Protein AF-A0AAF0IS71-F1 (afdb_monomer)

Secondary structure (DSSP, 8-state):
----------------TTTT-TTS-HHHHHHHHHHHHHHHHHHHHHHHHHHHHHHHHHHHSHHHHHHHHHHHHHHHHHHHHHHHHHHHHHHHHHHHHHHHHHHHHHHHHHHHHHH-PPP-------

Structure (mmCIF, N/CA/C/O backbone):
data_AF-A0AAF0IS71-F1
#
_entry.id   AF-A0AAF0IS71-F1
#
loop_
_atom_site.group_PDB
_atom_site.id
_atom_site.type_symbol
_atom_site.label_atom_id
_atom_site.label_alt_id
_ato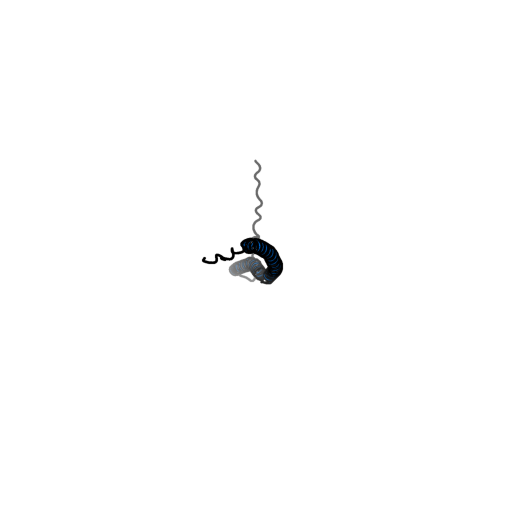m_site.label_comp_id
_atom_site.label_asym_id
_atom_site.label_entity_id
_atom_site.label_seq_id
_atom_site.pdbx_PDB_ins_code
_atom_site.Cartn_x
_atom_site.Cartn_y
_atom_site.Cartn_z
_atom_site.occupancy
_atom_site.B_iso_or_equiv
_atom_site.auth_seq_id
_atom_site.auth_comp_id
_atom_site.auth_asym_id
_atom_site.auth_atom_id
_atom_site.pdbx_PDB_model_num
ATOM 1 N N . MET A 1 1 ? -34.472 46.519 16.053 1.00 39.09 1 MET A N 1
ATOM 2 C CA . MET A 1 1 ? -33.308 45.761 16.560 1.00 39.09 1 MET A CA 1
ATOM 3 C C . MET A 1 1 ? -33.817 44.379 16.942 1.00 39.09 1 MET A C 1
ATOM 5 O O . MET A 1 1 ? -34.441 44.245 17.982 1.00 39.09 1 MET A O 1
ATOM 9 N N . SER A 1 2 ? -33.697 43.407 16.034 1.00 38.09 2 SER A N 1
ATOM 10 C CA . SER A 1 2 ? -34.212 42.043 16.216 1.00 38.09 2 SER A CA 1
ATOM 11 C C . SER A 1 2 ? 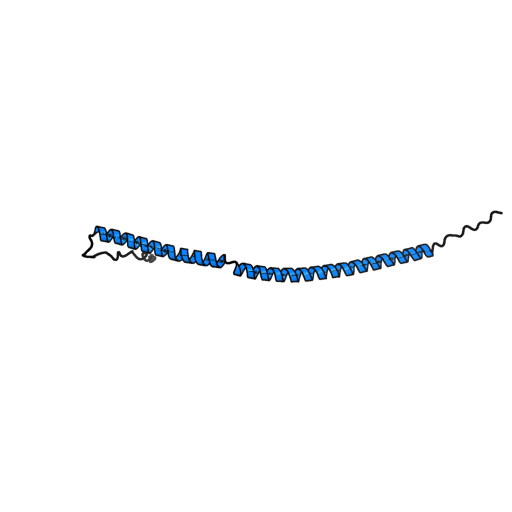-33.057 41.152 16.657 1.00 38.09 2 SER A C 1
ATOM 13 O O . SER A 1 2 ? -32.121 40.951 15.887 1.00 38.09 2 SER A O 1
ATOM 15 N N . ALA A 1 3 ? -33.087 40.686 17.904 1.00 40.62 3 ALA A N 1
ATOM 16 C CA . ALA A 1 3 ? -32.090 39.766 18.432 1.00 40.62 3 ALA A CA 1
ATOM 17 C C . ALA A 1 3 ? -32.391 38.350 17.927 1.00 40.62 3 ALA A C 1
ATOM 19 O O . ALA A 1 3 ? -33.432 37.772 18.232 1.00 40.62 3 ALA A O 1
ATOM 20 N N . THR A 1 4 ? -31.477 37.803 17.132 1.00 49.12 4 THR A N 1
ATOM 21 C CA . THR A 1 4 ? -31.442 36.395 16.743 1.00 49.12 4 THR A CA 1
ATOM 22 C C . THR A 1 4 ? -31.003 35.571 17.951 1.00 49.12 4 THR A C 1
ATOM 24 O O . THR A 1 4 ? -29.811 35.485 18.249 1.00 49.12 4 THR A O 1
ATOM 27 N N . ALA A 1 5 ? -31.960 34.991 18.674 1.00 41.47 5 ALA A N 1
ATOM 28 C CA . ALA A 1 5 ? -31.671 33.949 19.648 1.00 41.47 5 ALA A CA 1
ATOM 29 C C . ALA A 1 5 ? -31.278 32.686 18.872 1.00 41.47 5 ALA A C 1
ATOM 31 O O . ALA A 1 5 ? -32.126 32.006 18.297 1.00 41.47 5 ALA A O 1
ATOM 32 N N . GLY A 1 6 ? -29.970 32.440 18.787 1.00 41.12 6 GLY A N 1
ATOM 33 C CA . GLY A 1 6 ? -29.426 31.175 18.319 1.00 41.12 6 GLY A CA 1
ATOM 34 C C . GLY A 1 6 ? -29.900 30.063 19.245 1.00 41.12 6 GLY A C 1
ATOM 35 O O . GLY A 1 6 ? -29.514 30.015 20.412 1.00 41.12 6 GLY A O 1
ATOM 36 N N . ASP A 1 7 ? -30.762 29.210 18.706 1.00 41.38 7 ASP A N 1
ATOM 37 C CA . ASP A 1 7 ? -31.251 27.976 19.306 1.00 41.38 7 ASP A CA 1
ATOM 38 C C . ASP A 1 7 ? -30.086 26.983 19.443 1.00 41.38 7 ASP A C 1
ATOM 40 O O . ASP A 1 7 ? -29.783 26.185 18.558 1.00 41.38 7 ASP A O 1
ATOM 44 N N . GLY A 1 8 ? -29.349 27.110 20.546 1.00 42.12 8 GLY A N 1
ATOM 45 C CA . GLY A 1 8 ? -28.422 26.097 21.025 1.00 42.12 8 GLY A CA 1
ATOM 46 C C . GLY A 1 8 ? -29.214 25.045 21.785 1.00 42.12 8 GLY A C 1
ATOM 47 O O . GLY A 1 8 ? -29.386 25.168 22.997 1.00 42.12 8 GLY A O 1
ATOM 48 N N . ALA A 1 9 ? -29.715 24.036 21.071 1.00 42.31 9 ALA A N 1
ATOM 49 C CA . ALA A 1 9 ? -30.402 22.903 21.675 1.00 42.31 9 ALA A CA 1
ATOM 50 C C . ALA A 1 9 ? -29.542 22.304 22.810 1.00 42.31 9 ALA A C 1
ATOM 52 O O . ALA A 1 9 ? -28.361 22.005 22.591 1.00 42.31 9 ALA A O 1
ATOM 53 N N . PRO A 1 10 ? -30.089 22.130 24.026 1.00 48.47 10 PRO A N 1
ATOM 54 C CA . PRO A 1 10 ? -29.355 21.515 25.118 1.00 48.47 10 PRO A CA 1
ATOM 55 C C . PRO A 1 10 ? -29.001 20.083 24.716 1.00 48.47 10 PRO A C 1
ATOM 57 O O . PRO A 1 10 ? -29.877 19.297 24.360 1.00 48.47 10 PRO A O 1
ATOM 60 N N . HIS A 1 11 ? -27.709 19.748 24.758 1.00 54.47 11 HIS A N 1
ATOM 61 C CA . HIS A 1 11 ? -27.235 18.369 24.674 1.00 54.47 11 HIS A CA 1
ATOM 62 C C . HIS A 1 11 ? -28.113 17.488 25.564 1.00 54.47 11 HIS A C 1
ATOM 64 O O . HIS A 1 11 ? -28.157 17.770 26.760 1.00 54.47 11 HIS A O 1
ATOM 70 N N . ASP A 1 12 ? -28.785 16.482 24.978 1.00 61.25 12 ASP A N 1
ATOM 71 C CA . ASP A 1 12 ? -29.678 15.517 25.642 1.00 61.25 12 ASP A CA 1
ATOM 72 C C . ASP A 1 12 ? -29.380 15.422 27.138 1.00 61.25 12 ASP A C 1
ATOM 74 O O . ASP A 1 12 ? -28.401 14.781 27.549 1.00 61.25 12 ASP A O 1
ATOM 78 N N . ALA A 1 13 ? -30.180 16.123 27.944 1.00 67.62 13 ALA A N 1
ATOM 79 C CA . ALA A 1 13 ? -30.038 16.079 29.385 1.00 67.62 13 ALA A CA 1
ATOM 80 C C . ALA A 1 13 ? -30.181 14.610 29.791 1.00 67.62 13 ALA A C 1
ATOM 82 O O . ALA A 1 13 ? -31.171 13.961 29.456 1.00 67.62 13 ALA A O 1
ATOM 83 N N . PHE A 1 14 ? -29.148 14.054 30.424 1.00 71.31 14 PHE A N 1
ATOM 84 C CA . PHE A 1 14 ? -29.162 12.663 30.853 1.00 71.31 14 PHE A CA 1
ATOM 85 C C . PHE A 1 14 ? -30.329 12.468 31.826 1.00 71.31 14 PHE A C 1
ATOM 87 O O . PHE A 1 14 ? -30.288 12.963 32.949 1.00 71.31 14 PHE A O 1
ATOM 94 N N . VAL A 1 15 ? -31.373 11.772 31.376 1.00 81.44 15 VAL A N 1
ATOM 95 C CA . VAL A 1 15 ? -32.515 11.407 32.213 1.00 81.44 15 VAL A CA 1
ATOM 96 C C . VAL A 1 15 ? -32.137 10.144 32.964 1.00 81.44 15 VAL A C 1
ATOM 98 O O . VAL A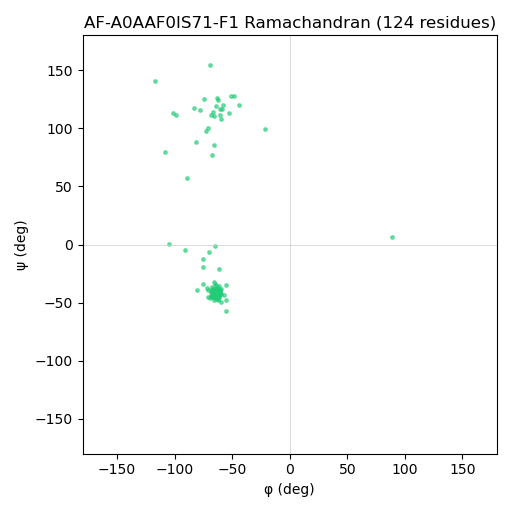 1 15 ? -31.864 9.115 32.341 1.00 81.44 15 VAL A O 1
ATOM 101 N N . ASN A 1 16 ? -32.093 10.222 34.292 1.00 79.94 16 ASN A N 1
ATOM 102 C CA . ASN A 1 16 ? -31.761 9.075 35.121 1.00 79.94 16 ASN A CA 1
ATOM 103 C C . ASN A 1 16 ? -32.879 8.017 35.011 1.00 79.94 16 ASN A C 1
ATOM 105 O O . ASN A 1 16 ? -33.991 8.255 35.479 1.00 79.94 16 ASN A O 1
ATOM 109 N N . PRO A 1 17 ? -32.609 6.827 34.444 1.00 82.94 17 PRO A N 1
ATOM 110 C CA . PRO A 1 17 ? -33.629 5.796 34.247 1.00 82.94 17 PRO A CA 1
ATOM 111 C C . PRO A 1 17 ? -34.104 5.145 35.557 1.00 82.94 17 PRO A C 1
ATOM 113 O O . PRO A 1 17 ? -35.028 4.334 35.531 1.00 82.94 17 PRO A O 1
ATOM 116 N N . TYR A 1 18 ? -33.471 5.464 36.689 1.00 80.69 18 TYR A N 1
ATOM 117 C CA . TYR A 1 18 ? -33.810 4.919 38.001 1.00 80.69 18 TYR A CA 1
ATOM 118 C C . TYR A 1 18 ? -34.565 5.903 38.905 1.00 80.69 18 TYR A C 1
ATOM 120 O O . TYR A 1 18 ? -34.909 5.524 40.026 1.00 80.69 18 TYR A O 1
ATOM 128 N N . GLU A 1 19 ? -34.846 7.127 38.442 1.00 78.38 19 GLU A N 1
ATOM 129 C CA . GLU A 1 19 ? -35.662 8.096 39.184 1.00 78.38 19 GLU A CA 1
ATOM 130 C C . GLU A 1 19 ? -37.095 7.581 39.381 1.00 78.38 19 GLU A C 1
ATOM 132 O O . GLU A 1 19 ? -37.779 7.200 38.433 1.00 78.38 19 GLU A O 1
ATOM 137 N N . GLY A 1 20 ? -37.559 7.560 40.633 1.00 77.06 20 GLY A N 1
ATOM 138 C CA . GLY A 1 20 ? -38.927 7.153 40.976 1.00 77.06 20 GLY A CA 1
ATOM 139 C C . GLY A 1 20 ? -39.112 5.653 41.227 1.00 77.06 20 GLY A C 1
ATOM 140 O O . GLY A 1 20 ? -40.236 5.202 41.460 1.00 77.06 20 GLY A O 1
ATOM 141 N N . ASN A 1 21 ? -38.032 4.867 41.247 1.00 78.69 21 ASN A N 1
ATOM 142 C CA . ASN A 1 21 ? -38.111 3.453 41.609 1.00 78.69 21 ASN A CA 1
ATOM 143 C C . ASN A 1 21 ? -38.449 3.267 43.096 1.00 78.69 21 ASN A C 1
ATOM 145 O O . ASN A 1 21 ? -37.628 3.501 43.978 1.00 78.69 21 ASN A O 1
ATOM 149 N N . ARG A 1 22 ? -39.657 2.765 43.378 1.00 76.81 22 ARG A N 1
ATOM 150 C CA . ARG A 1 22 ? -40.187 2.561 44.742 1.00 76.81 22 ARG A CA 1
ATOM 151 C C . ARG A 1 22 ? -39.372 1.575 45.596 1.00 76.81 22 ARG A C 1
ATOM 153 O O . ARG A 1 22 ? -39.482 1.598 46.816 1.00 76.81 22 ARG A O 1
ATOM 160 N N . SER A 1 23 ? -38.587 0.704 44.967 1.00 82.81 23 SER A N 1
ATOM 161 C CA . SER A 1 23 ? -37.749 -0.308 45.623 1.00 82.81 23 SER A CA 1
ATOM 162 C C . SER A 1 23 ? -36.328 0.162 45.945 1.00 82.81 23 SER A C 1
ATOM 164 O O . SER A 1 23 ? -35.573 -0.603 46.535 1.00 82.81 23 SER A O 1
ATOM 166 N N . LEU A 1 24 ? -35.947 1.375 45.535 1.00 80.94 24 LEU A N 1
ATOM 167 C CA . LEU A 1 24 ? -34.601 1.920 45.713 1.00 80.94 24 LEU A CA 1
ATOM 168 C C . LEU A 1 24 ? -34.657 3.157 46.600 1.00 80.94 24 LEU A C 1
ATOM 170 O O . LEU A 1 24 ? -35.553 3.992 46.462 1.00 80.94 24 LEU A O 1
ATOM 174 N N . THR A 1 25 ? -33.677 3.310 47.481 1.00 86.38 25 THR A N 1
ATOM 175 C CA . THR A 1 25 ? -33.531 4.545 48.254 1.00 86.38 25 THR A CA 1
ATOM 176 C C . THR A 1 25 ? -33.097 5.706 47.341 1.00 86.38 25 THR A C 1
ATOM 178 O O . THR A 1 25 ? -32.464 5.473 46.307 1.00 86.38 25 THR A O 1
ATOM 181 N N . PRO A 1 26 ? -33.388 6.973 47.695 1.00 83.06 26 PRO A N 1
ATOM 182 C CA . PRO A 1 26 ? -33.030 8.126 46.859 1.00 83.06 26 PRO A CA 1
ATOM 183 C C . PRO A 1 26 ? -31.532 8.203 46.519 1.00 83.06 26 PRO A C 1
ATOM 185 O O . PRO A 1 26 ? -31.158 8.571 45.407 1.00 83.06 26 PRO A O 1
ATOM 188 N N . ASN A 1 27 ? -30.671 7.791 47.453 1.00 85.00 27 ASN A N 1
ATOM 189 C CA . ASN A 1 27 ? -29.221 7.787 47.263 1.00 85.00 27 ASN A CA 1
ATOM 190 C C . ASN A 1 27 ? -28.773 6.707 46.266 1.00 85.00 27 ASN A C 1
ATOM 192 O O . ASN A 1 27 ? -27.902 6.958 45.437 1.00 85.00 27 ASN A O 1
ATOM 196 N N . GLU A 1 28 ? -29.382 5.520 46.310 1.00 88.38 28 GLU A N 1
ATOM 197 C CA . GLU A 1 28 ? -29.094 4.436 45.360 1.00 88.38 28 GLU A CA 1
ATOM 198 C C . GLU A 1 28 ? -29.543 4.799 43.942 1.00 88.38 28 GLU A C 1
ATOM 200 O O . GLU A 1 28 ? -28.828 4.516 42.981 1.00 88.38 28 GLU A O 1
ATOM 205 N N . GLN A 1 29 ? -30.687 5.477 43.801 1.00 88.06 29 GLN A N 1
ATOM 206 C CA . GLN A 1 29 ? -31.172 5.964 42.505 1.00 88.06 29 GLN A CA 1
ATOM 207 C C . GLN A 1 29 ? -30.200 6.976 41.886 1.00 88.06 29 GLN A C 1
ATOM 209 O O . GLN A 1 29 ? -29.894 6.882 40.695 1.00 88.06 29 GLN A O 1
ATOM 214 N N . ALA A 1 30 ? -29.681 7.913 42.685 1.00 85.69 30 ALA A N 1
ATOM 215 C CA . ALA A 1 30 ? -28.689 8.885 42.230 1.00 85.69 30 ALA A CA 1
ATOM 216 C C . ALA A 1 30 ? -27.375 8.202 41.813 1.00 85.69 30 ALA A C 1
ATOM 218 O O . ALA A 1 30 ? -26.851 8.463 40.730 1.00 85.69 30 ALA A O 1
ATOM 219 N N . LEU A 1 31 ? -26.883 7.266 42.630 1.00 89.75 31 LEU A N 1
ATOM 220 C CA . LEU A 1 31 ? -25.641 6.538 42.370 1.00 89.75 31 LEU A CA 1
ATOM 221 C C . LEU A 1 31 ? -25.726 5.706 41.077 1.00 89.75 31 LEU A C 1
ATOM 223 O O . LEU A 1 31 ? -24.843 5.781 40.224 1.00 89.75 31 LEU A O 1
ATOM 227 N N . LEU A 1 32 ? -26.809 4.943 40.895 1.00 87.56 32 LEU A N 1
ATOM 228 C CA . LEU A 1 32 ? -27.045 4.151 39.681 1.00 87.56 32 LEU A CA 1
ATOM 229 C C . LEU A 1 32 ? -27.253 5.029 38.440 1.00 87.56 32 LEU A C 1
ATOM 231 O O . LEU A 1 32 ? -26.832 4.645 37.344 1.00 87.56 32 LEU A O 1
ATOM 235 N N . GLY A 1 33 ? -27.845 6.213 38.610 1.00 88.38 33 GLY A N 1
ATOM 236 C CA . GLY A 1 33 ? -27.934 7.230 37.567 1.00 88.38 33 GLY A CA 1
ATOM 237 C C . GLY A 1 33 ? -26.559 7.672 37.076 1.00 88.38 33 GLY A C 1
ATOM 238 O O . GLY A 1 33 ? -26.290 7.627 35.875 1.00 88.38 33 GLY A O 1
ATOM 239 N N . GLU A 1 34 ? -25.649 8.004 37.991 1.00 88.88 34 GLU A N 1
ATOM 240 C CA . GLU A 1 34 ? -24.282 8.400 37.634 1.00 88.88 34 GLU A CA 1
ATOM 241 C C . GLU A 1 34 ? -23.497 7.265 36.958 1.00 88.88 34 GLU A C 1
ATOM 243 O O . GLU A 1 34 ? -22.803 7.490 35.962 1.00 88.88 34 GLU A O 1
ATOM 248 N N . TYR A 1 35 ? -23.663 6.013 37.400 1.00 92.19 35 TYR A N 1
ATOM 249 C CA . TYR A 1 35 ? -23.064 4.866 36.706 1.00 92.19 35 TYR A CA 1
ATOM 250 C C . TYR A 1 35 ? -23.620 4.673 35.293 1.00 92.19 35 TYR A C 1
ATOM 252 O O . TYR A 1 35 ? -22.859 4.389 34.362 1.00 92.19 35 TYR A O 1
ATOM 260 N N . ALA A 1 36 ? -24.928 4.844 35.099 1.00 89.31 36 ALA A N 1
ATOM 261 C CA . ALA A 1 36 ? -25.541 4.768 33.778 1.00 89.31 36 ALA A CA 1
ATOM 262 C C . ALA A 1 36 ? -25.040 5.893 32.857 1.00 89.31 36 ALA A C 1
ATOM 264 O O . ALA A 1 36 ? -24.730 5.639 31.687 1.00 89.31 36 ALA A O 1
ATOM 265 N N . ARG A 1 37 ? -24.853 7.103 33.395 1.00 89.12 37 ARG A N 1
ATOM 266 C CA . ARG A 1 37 ? -24.260 8.238 32.679 1.00 89.12 37 ARG A CA 1
ATOM 267 C C . ARG A 1 37 ? -22.812 7.969 32.279 1.00 89.12 37 ARG A C 1
ATOM 269 O O . ARG A 1 37 ? -22.433 8.192 31.123 1.00 89.12 37 ARG A O 1
ATOM 276 N N . LEU A 1 38 ? -22.004 7.440 33.198 1.00 91.38 38 LEU A N 1
ATOM 277 C CA . LEU A 1 38 ? -20.614 7.072 32.931 1.00 91.38 38 LEU A CA 1
ATOM 278 C C . LEU A 1 38 ? -20.529 5.976 31.865 1.00 91.38 38 LEU A C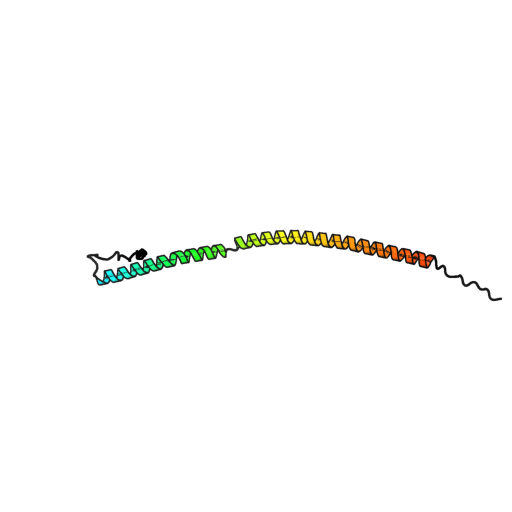 1
ATOM 280 O O . LEU A 1 38 ? -19.769 6.103 30.905 1.00 91.38 38 LEU A O 1
ATOM 284 N N . ALA A 1 39 ? -21.346 4.928 31.976 1.00 89.31 39 ALA A N 1
ATOM 285 C CA . ALA A 1 39 ? -21.387 3.840 31.004 1.00 89.31 39 ALA A CA 1
ATOM 286 C C . ALA A 1 39 ? -21.810 4.330 29.610 1.00 89.31 39 ALA A C 1
ATOM 288 O O . ALA A 1 39 ? -21.246 3.898 28.599 1.00 89.31 39 ALA A O 1
ATOM 289 N N . GLN A 1 40 ? -22.772 5.253 29.528 1.00 89.19 40 GLN A N 1
ATOM 290 C CA . GLN A 1 40 ? -23.174 5.862 28.262 1.00 89.19 40 GLN A CA 1
ATOM 291 C C . GLN A 1 40 ? -22.041 6.704 27.665 1.00 89.19 40 GLN A C 1
ATOM 293 O O . GLN A 1 40 ? -21.762 6.591 26.470 1.00 89.19 40 GLN A O 1
ATOM 298 N N . THR A 1 41 ? -21.344 7.485 28.490 1.00 89.62 41 THR A N 1
ATOM 299 C CA . THR A 1 41 ? -20.183 8.284 28.071 1.00 89.62 41 THR A CA 1
ATOM 300 C C . THR A 1 41 ? -19.054 7.387 27.562 1.00 89.62 41 THR A C 1
ATOM 302 O O . THR A 1 41 ? -18.530 7.603 26.470 1.00 89.62 41 THR A O 1
ATOM 305 N N . LEU A 1 42 ? -18.754 6.297 28.272 1.00 92.31 42 LEU A N 1
ATOM 306 C CA . LEU A 1 42 ? -17.753 5.316 27.857 1.00 92.31 42 LEU A CA 1
ATOM 307 C C . LEU A 1 42 ? -18.112 4.665 26.515 1.00 92.31 42 LEU A C 1
ATOM 309 O O . LEU A 1 42 ? -17.250 4.505 25.656 1.00 92.31 42 LEU A O 1
ATOM 313 N N . ARG A 1 43 ? -19.387 4.326 26.288 1.00 91.56 43 ARG A N 1
ATOM 314 C CA . ARG A 1 43 ? -19.854 3.792 24.994 1.00 91.56 43 ARG A CA 1
ATOM 315 C C . ARG A 1 43 ? -19.721 4.816 23.865 1.00 91.56 43 ARG A C 1
ATOM 317 O O . ARG A 1 43 ? -19.322 4.436 22.763 1.00 91.56 43 ARG A O 1
ATOM 324 N N . ARG A 1 44 ? -20.027 6.092 24.136 1.00 90.12 44 ARG A N 1
ATOM 325 C CA . ARG A 1 44 ? -19.880 7.200 23.175 1.00 90.12 44 ARG A CA 1
ATOM 326 C C . ARG A 1 44 ? -18.425 7.420 22.772 1.00 90.12 44 ARG A C 1
ATOM 328 O O . ARG A 1 44 ? -18.193 7.679 21.603 1.00 90.12 44 ARG A O 1
ATOM 335 N N . VAL A 1 45 ? -17.468 7.263 23.689 1.00 92.12 45 VAL A N 1
ATOM 336 C CA . VAL A 1 45 ? -16.026 7.390 23.393 1.00 92.12 45 VAL A CA 1
ATOM 337 C C . VAL A 1 45 ? -15.456 6.117 22.757 1.00 92.12 45 VAL A C 1
ATOM 339 O O . VAL A 1 45 ? -14.668 6.177 21.817 1.00 92.12 45 VAL A O 1
ATOM 342 N N . ARG A 1 46 ? -15.883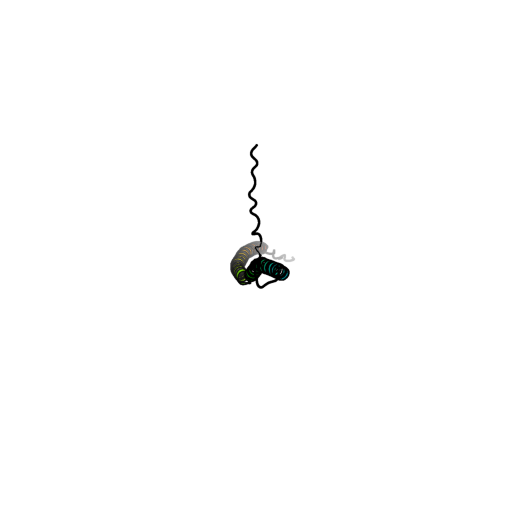 4.937 23.216 1.00 94.31 46 ARG A N 1
ATOM 343 C CA . ARG A 1 46 ? -15.389 3.648 22.711 1.00 94.31 46 ARG A CA 1
ATOM 344 C C . ARG A 1 46 ? -15.754 3.409 21.244 1.00 94.31 46 ARG A C 1
ATOM 346 O O . ARG A 1 46 ? -14.932 2.873 20.509 1.00 94.31 46 ARG A O 1
ATOM 353 N N . ARG A 1 47 ? -16.967 3.769 20.807 1.00 93.44 47 ARG A N 1
ATOM 354 C CA . ARG A 1 47 ? -17.399 3.588 19.405 1.00 93.44 47 ARG A CA 1
ATOM 355 C C . ARG A 1 47 ? -16.465 4.256 18.383 1.00 93.44 47 ARG A C 1
ATOM 357 O O . ARG A 1 47 ? -15.961 3.527 17.531 1.00 93.44 47 ARG A O 1
ATOM 364 N N . PRO A 1 48 ? -16.211 5.577 18.448 1.00 91.62 48 PRO A N 1
ATOM 365 C CA . PRO A 1 48 ? -15.326 6.237 17.498 1.00 91.62 48 PRO A CA 1
ATOM 366 C C . PRO A 1 48 ? -13.892 5.719 17.619 1.00 91.62 48 PRO A C 1
ATOM 368 O O . PRO A 1 48 ? -13.242 5.531 16.600 1.00 91.62 48 PRO A O 1
ATOM 371 N N . LEU A 1 49 ? -13.416 5.379 18.823 1.00 91.94 49 LEU A N 1
ATOM 372 C CA . LEU A 1 49 ? -12.081 4.795 18.992 1.00 91.94 49 LEU A CA 1
ATOM 373 C C . LEU A 1 49 ? -11.933 3.447 18.261 1.00 91.94 49 LEU A C 1
ATOM 375 O O . LEU A 1 49 ? -10.942 3.226 17.571 1.00 91.94 49 LEU A O 1
ATOM 379 N N . ILE A 1 50 ? -12.931 2.562 18.363 1.00 91.69 50 ILE A N 1
ATOM 380 C CA . ILE A 1 50 ? -12.937 1.283 17.632 1.00 91.69 50 ILE A CA 1
ATOM 381 C C . ILE A 1 50 ? -12.962 1.518 16.120 1.00 91.69 50 ILE A C 1
ATOM 383 O O . ILE A 1 50 ? -12.252 0.833 15.387 1.00 91.69 50 ILE A O 1
ATOM 387 N N . GLN A 1 51 ? -13.748 2.489 15.648 1.00 90.12 51 GLN A N 1
ATOM 388 C CA . GLN A 1 51 ? -13.788 2.840 14.228 1.00 90.12 51 GLN A CA 1
ATOM 389 C C . GLN A 1 51 ? -12.428 3.344 13.737 1.00 90.12 51 GLN A C 1
ATOM 391 O O . GLN A 1 51 ? -11.937 2.866 12.720 1.00 90.12 51 GLN A O 1
ATOM 396 N N . VAL A 1 52 ? -11.781 4.241 14.484 1.00 89.69 52 VAL A N 1
ATOM 397 C CA . VAL A 1 52 ? -10.447 4.758 14.145 1.00 89.69 52 VAL A CA 1
ATOM 398 C C . VAL A 1 52 ? -9.403 3.640 14.140 1.00 89.69 52 VAL A C 1
ATOM 400 O O . VAL A 1 52 ? -8.604 3.570 13.212 1.00 89.69 52 VAL A O 1
ATOM 403 N N . ALA A 1 53 ? -9.427 2.726 15.112 1.00 88.00 53 ALA A N 1
ATOM 404 C CA . ALA A 1 53 ? -8.510 1.586 15.147 1.00 88.00 53 ALA A CA 1
ATOM 405 C C . ALA A 1 53 ? -8.701 0.635 13.950 1.00 88.00 53 ALA A C 1
ATOM 407 O O . ALA A 1 53 ? -7.724 0.176 13.352 1.00 88.00 53 ALA A O 1
ATOM 408 N N . ALA A 1 54 ? -9.953 0.368 13.565 1.00 85.44 54 ALA A N 1
ATOM 409 C CA . ALA A 1 54 ? -10.269 -0.447 12.396 1.00 85.44 54 ALA A CA 1
ATOM 410 C C . ALA A 1 54 ? -9.793 0.219 11.096 1.00 85.44 54 ALA A C 1
ATOM 412 O O . ALA A 1 54 ? -9.134 -0.427 10.283 1.00 85.44 54 ALA A O 1
ATOM 413 N N . LEU A 1 55 ? -10.055 1.520 10.932 1.00 83.94 55 LEU A N 1
ATOM 414 C CA . LEU A 1 55 ? -9.588 2.297 9.783 1.00 83.94 55 LEU A CA 1
ATOM 415 C C . LEU A 1 55 ? -8.059 2.378 9.735 1.00 83.94 55 LEU A C 1
ATOM 417 O O . LEU A 1 55 ? -7.472 2.204 8.674 1.00 83.94 55 LEU A O 1
ATOM 421 N N . SER A 1 56 ? -7.400 2.574 10.879 1.00 81.69 56 SER A N 1
ATOM 422 C CA . SER A 1 56 ? -5.938 2.584 10.975 1.00 81.69 56 SER A CA 1
ATOM 423 C C . SER A 1 56 ? -5.339 1.241 10.565 1.00 81.69 56 SER A C 1
ATOM 425 O O . SER A 1 56 ? -4.354 1.216 9.834 1.00 81.69 56 SER A O 1
ATOM 427 N N . THR A 1 57 ? -5.962 0.127 10.958 1.00 80.88 57 THR A N 1
ATOM 428 C CA . THR A 1 57 ? -5.515 -1.217 10.565 1.00 80.88 57 THR A CA 1
ATOM 429 C C . THR A 1 57 ? -5.731 -1.463 9.073 1.00 80.88 57 THR A C 1
ATOM 431 O O . THR A 1 57 ? -4.858 -2.024 8.424 1.00 80.88 57 THR A O 1
ATOM 434 N N . GLN A 1 58 ? -6.852 -1.011 8.505 1.00 79.12 58 GLN A N 1
ATOM 435 C CA . GLN A 1 58 ? -7.109 -1.094 7.063 1.00 79.12 58 GLN A CA 1
ATOM 436 C C . GLN A 1 58 ? -6.135 -0.239 6.248 1.00 79.12 58 GLN A C 1
ATOM 438 O O . GLN A 1 58 ? -5.668 -0.679 5.204 1.00 79.12 58 GLN A O 1
ATOM 443 N N . LEU A 1 59 ? -5.803 0.960 6.726 1.00 69.75 59 LEU A N 1
ATOM 444 C CA . LEU A 1 59 ? -4.877 1.858 6.040 1.00 69.75 59 LEU A CA 1
ATOM 445 C C . LEU A 1 59 ? -3.420 1.402 6.189 1.00 69.75 59 LEU A C 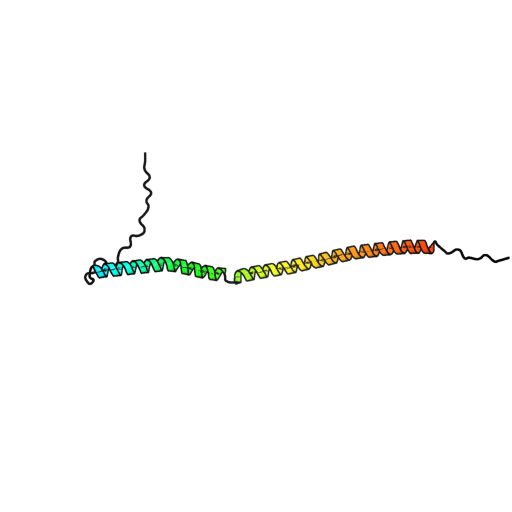1
ATOM 447 O O . LEU A 1 59 ? -2.638 1.527 5.255 1.00 69.75 59 LEU A O 1
ATOM 451 N N . SER A 1 60 ? -3.079 0.820 7.341 1.00 68.00 60 SER A N 1
ATOM 452 C CA . SER A 1 60 ? -1.782 0.173 7.577 1.00 68.00 60 SER A CA 1
ATOM 453 C C . SER A 1 60 ? -1.678 -1.191 6.893 1.00 68.00 60 SER A C 1
ATOM 455 O O . SER A 1 60 ? -0.586 -1.758 6.823 1.00 68.00 60 SER A O 1
ATOM 457 N N . ALA A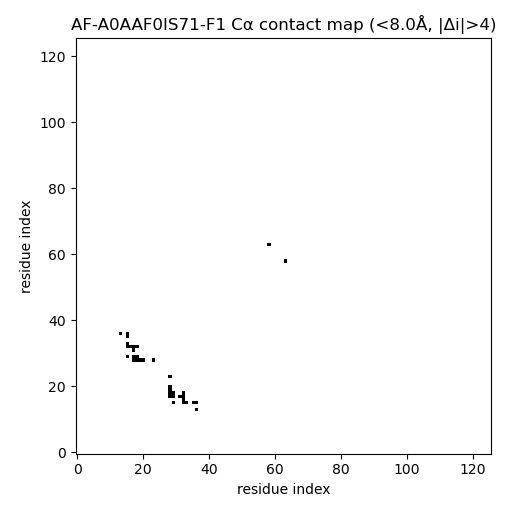 1 61 ? -2.791 -1.750 6.405 1.00 68.62 61 ALA A N 1
ATOM 458 C CA . ALA A 1 61 ? -2.767 -3.009 5.687 1.00 68.62 61 ALA A CA 1
ATOM 459 C C . ALA A 1 61 ? -1.966 -2.812 4.399 1.00 68.62 61 ALA A C 1
ATOM 461 O O . ALA A 1 61 ? -2.322 -2.024 3.523 1.00 68.62 61 ALA A O 1
ATOM 462 N N . SER A 1 62 ? -0.881 -3.575 4.269 1.00 64.88 62 SER A N 1
ATOM 463 C CA . SER A 1 62 ? 0.100 -3.423 3.193 1.00 64.88 62 SER A CA 1
ATOM 464 C C . SER A 1 62 ? -0.447 -3.716 1.796 1.00 64.88 62 SER A C 1
ATOM 466 O O . SER A 1 62 ? 0.289 -3.578 0.831 1.00 64.88 62 SER A O 1
ATOM 468 N N . THR A 1 63 ? -1.715 -4.107 1.651 1.00 67.88 63 THR A N 1
ATOM 469 C CA . THR A 1 63 ? -2.317 -4.479 0.367 1.00 67.88 63 THR A CA 1
ATOM 470 C C . THR A 1 63 ? -2.383 -3.314 -0.622 1.00 67.88 63 THR A C 1
ATOM 472 O O . THR A 1 63 ? -2.088 -3.501 -1.801 1.00 67.88 63 THR A O 1
ATOM 475 N N . THR A 1 64 ? -2.719 -2.104 -0.165 1.00 70.81 64 THR A N 1
ATOM 476 C CA . THR A 1 64 ? -2.728 -0.904 -1.020 1.00 70.81 64 THR A CA 1
ATOM 477 C C . THR A 1 64 ? -1.298 -0.528 -1.397 1.00 70.81 64 THR A C 1
ATOM 479 O O . THR A 1 64 ? -0.986 -0.364 -2.575 1.00 70.81 64 THR A O 1
ATOM 482 N N . HIS A 1 65 ? -0.393 -0.523 -0.418 1.00 77.19 65 HIS A N 1
ATOM 483 C CA . HIS A 1 65 ? 1.034 -0.289 -0.626 1.00 77.19 65 HIS A CA 1
ATOM 484 C C . HIS A 1 65 ? 1.676 -1.318 -1.572 1.00 77.19 65 HIS A C 1
ATOM 486 O O . HIS A 1 65 ? 2.488 -0.952 -2.417 1.00 77.19 65 HIS A O 1
ATOM 492 N N . ALA A 1 66 ? 1.288 -2.590 -1.489 1.00 81.81 66 ALA A N 1
ATOM 493 C CA . ALA A 1 66 ? 1.799 -3.662 -2.334 1.00 81.81 66 ALA A CA 1
ATOM 494 C C . ALA A 1 66 ? 1.371 -3.490 -3.796 1.00 81.81 66 ALA A C 1
ATOM 496 O O . ALA A 1 66 ? 2.184 -3.723 -4.688 1.00 81.81 66 ALA A O 1
ATOM 497 N N . SER A 1 67 ? 0.135 -3.039 -4.044 1.00 84.56 67 SER A N 1
ATOM 498 C CA . SER A 1 67 ? -0.333 -2.749 -5.406 1.00 84.56 67 SER A CA 1
ATOM 499 C C . SER A 1 67 ? 0.463 -1.610 -6.054 1.00 84.56 67 SER A C 1
ATOM 501 O O . SER A 1 67 ? 1.003 -1.787 -7.142 1.00 84.56 67 SER A O 1
ATOM 503 N N . VAL A 1 68 ? 0.671 -0.504 -5.330 1.00 86.44 68 VAL A N 1
ATOM 504 C CA . VAL A 1 68 ? 1.459 0.641 -5.816 1.00 86.44 68 VAL A CA 1
ATOM 505 C C . VAL A 1 68 ? 2.914 0.245 -6.077 1.00 86.44 68 VAL A C 1
ATOM 507 O O . VAL A 1 68 ? 3.482 0.606 -7.105 1.00 86.44 68 VAL A O 1
ATOM 510 N N . LEU A 1 69 ? 3.532 -0.534 -5.183 1.00 87.94 69 LEU A N 1
ATOM 511 C CA . LEU A 1 69 ? 4.901 -1.023 -5.384 1.00 87.94 69 LEU A CA 1
ATOM 512 C C . LEU A 1 69 ? 5.017 -1.973 -6.584 1.00 87.94 69 LEU A C 1
ATOM 514 O O . LEU A 1 69 ? 6.047 -1.983 -7.261 1.00 87.94 69 LEU A O 1
ATOM 518 N N . ASN A 1 70 ? 3.986 -2.773 -6.857 1.00 89.44 70 ASN A N 1
ATOM 519 C CA . ASN A 1 70 ? 3.957 -3.631 -8.034 1.00 89.44 70 ASN A CA 1
ATOM 520 C C . ASN A 1 70 ? 3.892 -2.803 -9.325 1.00 89.44 70 ASN A C 1
ATOM 522 O O . ASN A 1 70 ? 4.662 -3.059 -10.251 1.00 89.44 70 ASN A O 1
ATOM 526 N N . ASP A 1 71 ? 3.051 -1.772 -9.351 1.00 91.38 71 ASP A N 1
ATOM 527 C CA . ASP A 1 71 ? 2.937 -0.869 -10.497 1.00 91.38 71 ASP A CA 1
ATOM 528 C C . ASP A 1 71 ? 4.251 -0.116 -10.749 1.00 91.38 71 ASP A C 1
ATOM 530 O O . ASP A 1 71 ? 4.731 -0.065 -11.885 1.00 91.38 71 ASP A O 1
ATOM 534 N N . LEU A 1 72 ? 4.906 0.375 -9.689 1.00 93.81 72 LEU A N 1
ATOM 535 C CA . LEU A 1 72 ? 6.219 1.019 -9.796 1.00 93.81 72 LEU A CA 1
ATOM 536 C C . LEU A 1 72 ? 7.291 0.077 -10.353 1.00 93.81 72 LEU A C 1
ATOM 538 O O . LEU A 1 72 ? 8.048 0.480 -11.234 1.00 93.81 72 LEU A O 1
ATOM 542 N N . ARG A 1 73 ? 7.330 -1.191 -9.923 1.00 94.44 73 ARG A N 1
ATOM 543 C CA . ARG A 1 73 ? 8.271 -2.186 -10.474 1.00 94.44 73 ARG A CA 1
ATOM 544 C C . ARG A 1 73 ? 8.050 -2.448 -11.960 1.00 94.44 73 ARG A C 1
ATOM 546 O O . ARG A 1 73 ? 9.010 -2.671 -12.697 1.00 94.44 73 ARG A O 1
ATOM 553 N N . VAL A 1 74 ? 6.798 -2.460 -12.419 1.00 94.69 74 VAL A N 1
ATOM 554 C CA . VAL A 1 74 ? 6.494 -2.630 -13.847 1.00 94.69 74 VAL A CA 1
ATOM 555 C C . VAL A 1 74 ? 7.012 -1.436 -14.644 1.00 94.69 74 VAL A C 1
ATOM 557 O O . VAL A 1 74 ? 7.614 -1.627 -15.703 1.00 94.69 74 VAL A O 1
ATOM 560 N N . VAL A 1 75 ? 6.814 -0.218 -14.135 1.00 95.19 75 VAL A N 1
ATOM 561 C CA . VAL A 1 75 ? 7.319 1.006 -14.772 1.00 95.19 75 VAL A CA 1
ATOM 562 C C . VAL A 1 75 ? 8.847 1.021 -14.795 1.00 95.19 75 VAL A C 1
ATOM 564 O O . VAL A 1 75 ? 9.426 1.265 -15.851 1.00 95.19 75 VAL A O 1
ATOM 567 N N . GLU A 1 76 ? 9.499 0.682 -13.684 1.00 96.19 76 GLU A N 1
ATOM 568 C CA . GLU A 1 76 ? 10.959 0.597 -13.574 1.00 96.19 76 GLU A CA 1
ATOM 569 C C . GLU A 1 76 ? 11.554 -0.341 -14.631 1.00 96.19 76 GLU A C 1
ATOM 571 O O . GLU A 1 76 ? 12.470 0.042 -15.355 1.00 96.19 76 GLU A O 1
ATOM 576 N N . ARG A 1 77 ? 10.995 -1.547 -14.791 1.00 96.12 77 ARG A N 1
ATOM 577 C CA . ARG A 1 77 ? 11.481 -2.511 -15.792 1.00 96.12 77 ARG A CA 1
ATOM 578 C C . ARG A 1 77 ? 11.315 -2.003 -17.219 1.00 96.12 77 ARG A C 1
ATOM 580 O O . ARG A 1 77 ? 12.222 -2.163 -18.032 1.00 96.12 77 ARG A O 1
ATOM 587 N N . LYS A 1 78 ? 10.170 -1.390 -17.532 1.00 96.38 78 LYS A N 1
ATOM 588 C CA . LYS A 1 78 ? 9.900 -0.844 -18.870 1.00 96.38 78 LYS A CA 1
ATOM 589 C C . LYS A 1 78 ? 10.835 0.318 -19.188 1.00 96.38 78 LYS A C 1
ATOM 591 O O . LYS A 1 78 ? 11.444 0.332 -20.251 1.00 96.38 78 LYS A O 1
ATOM 596 N N . MET A 1 79 ? 10.986 1.259 -18.260 1.00 96.44 79 MET A N 1
ATOM 597 C CA . MET A 1 79 ? 11.860 2.416 -18.437 1.00 96.44 79 MET A CA 1
ATOM 598 C C . MET A 1 79 ? 13.337 2.011 -18.475 1.00 96.44 79 MET A C 1
ATOM 600 O O . MET A 1 79 ? 14.079 2.522 -19.306 1.00 96.44 79 MET A O 1
ATOM 604 N N . GLY A 1 80 ? 13.757 1.056 -17.642 1.00 95.19 80 GLY A N 1
ATOM 605 C CA . GLY A 1 80 ? 15.109 0.498 -17.670 1.00 95.19 80 GLY A CA 1
ATOM 606 C C . GLY A 1 80 ? 15.429 -0.190 -18.999 1.00 95.19 80 GLY A C 1
ATOM 607 O O . GLY A 1 80 ? 16.508 0.011 -19.552 1.00 95.19 80 GLY A O 1
ATOM 608 N N . LEU A 1 81 ? 14.478 -0.938 -19.567 1.00 96.50 81 LEU A N 1
ATOM 609 C CA . LEU A 1 81 ? 14.634 -1.545 -20.891 1.00 96.50 81 LEU A CA 1
ATOM 610 C C . LEU A 1 81 ? 14.733 -0.486 -21.998 1.00 96.50 81 LEU A C 1
ATOM 612 O O . LEU A 1 81 ? 15.618 -0.563 -22.844 1.00 96.50 81 LEU A O 1
ATOM 616 N N . VAL A 1 82 ? 13.880 0.539 -21.969 1.00 97.50 82 VAL A N 1
ATOM 617 C CA . VAL A 1 82 ? 13.951 1.647 -22.935 1.00 97.50 82 VAL A CA 1
ATOM 618 C C . VAL A 1 82 ? 15.284 2.391 -22.821 1.00 97.50 82 VAL A C 1
ATOM 620 O O . VAL A 1 82 ? 15.927 2.639 -23.835 1.00 97.50 82 VAL A O 1
ATOM 623 N N . LEU A 1 83 ? 15.739 2.697 -21.603 1.00 96.56 83 LEU A N 1
ATOM 624 C CA . LEU A 1 83 ? 17.000 3.402 -21.368 1.00 96.56 83 LEU A CA 1
ATOM 625 C C . LEU A 1 83 ? 18.212 2.581 -21.818 1.00 96.56 83 LEU A C 1
ATOM 627 O O . LEU A 1 83 ? 19.137 3.134 -22.403 1.00 96.56 83 LEU A O 1
ATOM 631 N N . THR A 1 84 ? 18.220 1.274 -21.550 1.00 97.38 84 THR A N 1
ATOM 632 C CA . THR A 1 84 ? 19.320 0.390 -21.967 1.00 97.38 84 THR A CA 1
ATOM 633 C C . THR A 1 84 ? 19.371 0.230 -23.480 1.00 97.38 84 THR A C 1
ATOM 635 O O . THR A 1 84 ? 20.451 0.371 -24.045 1.00 97.38 84 THR A O 1
ATOM 638 N N . LEU A 1 85 ? 18.230 0.031 -24.148 1.00 96.69 85 LEU A N 1
ATOM 639 C CA . LEU A 1 85 ? 18.170 -0.009 -25.612 1.00 96.69 85 LEU A CA 1
ATOM 640 C C . LEU A 1 85 ? 18.592 1.322 -26.233 1.00 96.69 85 LEU A C 1
ATOM 642 O O . LEU A 1 85 ? 19.386 1.326 -27.165 1.00 96.69 85 LEU A O 1
ATOM 646 N N . PHE A 1 86 ? 18.120 2.442 -25.686 1.00 97.38 86 PHE A N 1
ATOM 647 C CA . PHE A 1 86 ? 18.502 3.771 -26.154 1.00 97.38 86 PHE A CA 1
ATOM 648 C C . PHE A 1 86 ? 19.999 4.037 -25.960 1.00 97.38 86 PHE A C 1
ATOM 650 O O . PHE A 1 86 ? 20.679 4.522 -26.861 1.00 97.38 86 PHE A O 1
ATOM 657 N N . LYS A 1 87 ? 20.552 3.680 -24.798 1.00 97.75 87 LYS A N 1
ATOM 658 C CA . LYS A 1 87 ? 21.985 3.831 -24.533 1.00 97.75 87 LYS A CA 1
ATOM 659 C C . LYS A 1 87 ? 22.818 2.950 -25.462 1.00 97.75 87 LYS A C 1
ATOM 661 O O . LYS A 1 87 ? 23.819 3.424 -25.986 1.00 97.75 87 LYS A O 1
ATOM 666 N N . ALA A 1 88 ? 22.403 1.703 -25.680 1.00 97.31 88 ALA A N 1
ATOM 667 C CA . ALA A 1 88 ? 23.068 0.801 -26.612 1.00 97.31 88 ALA A CA 1
ATOM 668 C C . ALA A 1 88 ? 22.989 1.320 -28.054 1.00 97.31 88 ALA A C 1
ATOM 670 O O . ALA A 1 88 ? 23.996 1.288 -28.749 1.00 97.31 88 ALA A O 1
ATOM 671 N N . SER A 1 89 ? 21.840 1.853 -28.488 1.00 97.06 89 SER A N 1
ATOM 672 C CA . SER A 1 89 ? 21.690 2.397 -29.842 1.00 97.06 89 SER A CA 1
ATOM 673 C C . SER A 1 89 ? 22.543 3.640 -30.059 1.00 97.06 89 SER A C 1
ATOM 675 O O . SER A 1 89 ? 23.182 3.765 -31.094 1.00 97.06 89 SER A O 1
ATOM 677 N N . VAL A 1 90 ? 22.585 4.550 -29.080 1.00 96.94 90 VAL A N 1
ATOM 678 C CA . VAL A 1 90 ? 23.440 5.742 -29.159 1.00 96.94 90 VAL A CA 1
ATOM 679 C C . VAL A 1 90 ? 24.907 5.337 -29.174 1.00 96.94 90 VAL A C 1
ATOM 681 O O . VAL A 1 90 ? 25.655 5.834 -30.004 1.00 96.94 90 VAL A O 1
ATOM 684 N N . TRP A 1 91 ? 25.314 4.417 -28.297 1.00 97.31 91 TRP A N 1
ATOM 685 C CA . TRP A 1 91 ? 26.696 3.951 -28.265 1.00 97.31 91 TRP A CA 1
ATOM 686 C C . TRP A 1 91 ? 27.095 3.262 -29.571 1.00 97.31 91 TRP A C 1
ATOM 688 O O . TRP A 1 91 ? 28.150 3.577 -30.092 1.00 97.31 91 TRP A O 1
ATOM 698 N N . ALA A 1 92 ? 26.238 2.411 -30.141 1.00 95.75 92 ALA A N 1
ATOM 699 C CA . ALA A 1 92 ? 26.501 1.770 -31.428 1.00 95.75 92 ALA A CA 1
ATOM 700 C C . ALA A 1 92 ? 26.699 2.790 -32.564 1.00 95.75 92 ALA A C 1
ATOM 702 O O . ALA A 1 92 ? 27.622 2.640 -33.351 1.00 95.75 92 ALA A O 1
ATOM 703 N N . ILE A 1 93 ? 25.873 3.842 -32.623 1.00 96.50 93 ILE A N 1
ATOM 704 C CA . ILE A 1 93 ? 26.001 4.897 -33.644 1.00 96.50 93 ILE A CA 1
ATOM 705 C C . ILE A 1 93 ? 27.280 5.712 -33.438 1.00 96.50 93 ILE A C 1
ATOM 707 O O . ILE A 1 93 ? 27.987 5.988 -34.399 1.00 96.50 93 ILE A O 1
ATOM 711 N N . VAL A 1 94 ? 27.571 6.109 -32.197 1.00 95.75 94 VAL A N 1
ATOM 712 C CA . VAL A 1 94 ? 28.781 6.883 -31.887 1.00 95.75 94 VAL A CA 1
ATOM 713 C C . VAL A 1 94 ? 30.029 6.061 -32.190 1.00 95.75 94 VAL A C 1
ATOM 715 O O . VAL A 1 94 ? 30.953 6.598 -32.779 1.00 95.75 94 VAL A O 1
ATOM 718 N N . MET A 1 95 ? 30.029 4.774 -31.840 1.00 94.50 95 MET A N 1
ATOM 719 C CA . MET A 1 95 ? 31.143 3.873 -32.123 1.00 94.50 95 MET A CA 1
ATOM 720 C C . MET A 1 95 ? 31.367 3.714 -33.625 1.00 94.50 95 MET A C 1
ATOM 722 O O . MET A 1 95 ? 32.483 3.833 -34.099 1.00 94.50 95 MET A O 1
ATOM 726 N N . GLN A 1 96 ? 30.293 3.523 -34.393 1.00 93.50 96 GLN A N 1
ATOM 727 C CA . GLN A 1 96 ? 30.406 3.431 -35.844 1.00 93.50 96 GLN A CA 1
ATOM 728 C C . GLN A 1 96 ? 30.996 4.716 -36.449 1.00 93.50 96 GLN A C 1
ATOM 730 O O . GLN A 1 96 ? 31.833 4.644 -37.334 1.00 93.50 96 GLN A O 1
ATOM 735 N N . GLN A 1 97 ? 30.616 5.892 -35.940 1.00 93.31 97 GLN A N 1
ATOM 736 C CA . GLN A 1 97 ? 31.189 7.160 -36.400 1.00 93.31 97 GLN A CA 1
ATOM 737 C C . GLN A 1 97 ? 32.662 7.325 -36.028 1.00 93.31 97 GLN A C 1
ATOM 739 O O . GLN A 1 97 ? 33.397 7.923 -36.806 1.00 93.31 97 GLN A O 1
ATOM 744 N N . THR A 1 98 ? 33.085 6.855 -34.851 1.00 92.31 98 THR A N 1
ATOM 745 C CA . THR A 1 98 ? 34.502 6.900 -34.474 1.00 92.31 98 THR A CA 1
ATOM 746 C C . THR A 1 98 ? 35.320 5.944 -35.326 1.00 92.31 98 THR A C 1
ATOM 748 O O . THR A 1 98 ? 36.368 6.347 -35.810 1.00 92.31 98 THR A O 1
ATOM 751 N N . ASP A 1 99 ? 34.813 4.736 -35.578 1.00 92.06 99 ASP A N 1
ATOM 752 C CA . ASP A 1 99 ? 35.491 3.745 -36.416 1.00 92.06 99 ASP A CA 1
ATOM 753 C C . ASP A 1 99 ? 35.624 4.260 -37.867 1.00 92.06 99 ASP A C 1
ATOM 755 O O . ASP A 1 99 ? 36.721 4.250 -38.416 1.00 92.06 99 ASP A O 1
ATOM 759 N N . ASP A 1 100 ? 34.549 4.815 -38.449 1.00 91.50 100 ASP A N 1
ATOM 760 C CA . ASP A 1 100 ? 34.561 5.406 -39.801 1.00 91.50 100 ASP A CA 1
ATOM 761 C C . ASP A 1 100 ? 35.536 6.605 -39.905 1.00 91.50 100 ASP A C 1
ATOM 763 O O . ASP A 1 100 ? 36.154 6.832 -40.946 1.00 91.50 100 ASP A O 1
ATOM 767 N N . GLN A 1 101 ? 35.657 7.410 -38.840 1.00 90.06 101 GLN A N 1
ATOM 768 C CA . GLN A 1 101 ? 36.597 8.537 -38.784 1.00 90.06 101 GLN A CA 1
ATOM 769 C C . GLN A 1 101 ? 38.046 8.063 -38.683 1.00 90.06 101 GLN A C 1
ATOM 771 O O . GLN A 1 101 ? 38.902 8.584 -39.393 1.00 90.06 101 GLN A O 1
ATOM 776 N N . GLU A 1 102 ? 38.312 7.081 -37.823 1.00 90.12 102 GLU A N 1
ATOM 777 C CA . GLU A 1 102 ? 39.641 6.499 -37.670 1.00 90.12 102 GLU A CA 1
ATOM 778 C C . GLU A 1 102 ? 40.093 5.838 -38.979 1.00 90.12 102 GLU A C 1
ATOM 780 O O . GLU A 1 102 ? 41.212 6.091 -39.416 1.00 90.12 102 GLU A O 1
ATOM 785 N N . GLU A 1 103 ? 39.240 5.054 -39.651 1.00 89.25 103 GLU A N 1
ATOM 786 C CA . GLU A 1 103 ? 39.559 4.446 -40.954 1.00 89.25 103 GLU A CA 1
ATOM 787 C C . GLU A 1 103 ? 39.940 5.496 -42.008 1.00 89.25 103 GLU A C 1
ATOM 789 O O . GLU A 1 103 ? 40.948 5.327 -42.692 1.00 89.25 103 GLU A O 1
ATOM 794 N N . ALA A 1 104 ? 39.208 6.612 -42.091 1.00 87.62 104 ALA A N 1
ATOM 795 C CA . ALA A 1 104 ? 39.540 7.699 -43.012 1.00 87.62 104 ALA A CA 1
ATOM 796 C C . ALA A 1 104 ? 40.899 8.354 -42.693 1.00 87.62 104 ALA A C 1
ATOM 798 O O . ALA A 1 104 ? 41.679 8.634 -43.601 1.00 87.62 104 ALA A O 1
ATOM 799 N N . GLU A 1 105 ? 41.216 8.569 -41.412 1.00 88.12 105 GLU A N 1
ATOM 800 C CA . GLU A 1 105 ? 42.523 9.097 -40.992 1.00 88.12 105 GLU A CA 1
ATOM 801 C C . GLU A 1 105 ? 43.667 8.119 -41.315 1.00 88.12 105 GLU A C 1
ATOM 803 O O . GLU A 1 105 ? 44.752 8.539 -41.728 1.00 88.12 105 GLU A O 1
ATOM 808 N N . TRP A 1 106 ? 43.436 6.812 -41.156 1.00 84.12 106 TRP A N 1
ATOM 809 C CA . TRP A 1 106 ? 44.401 5.778 -41.532 1.00 84.12 106 TRP A CA 1
ATOM 810 C C . TRP A 1 106 ? 44.627 5.716 -43.046 1.00 84.12 106 TRP A C 1
ATOM 812 O O . TRP A 1 106 ? 45.783 5.620 -43.457 1.00 84.12 106 TRP A O 1
ATOM 822 N N . GLU A 1 107 ? 43.574 5.822 -43.864 1.00 84.00 107 GLU A N 1
ATOM 823 C CA . GLU A 1 107 ? 43.684 5.893 -45.331 1.00 84.00 107 GLU A CA 1
ATOM 824 C C . GLU A 1 107 ? 44.477 7.133 -45.777 1.00 84.00 107 GLU A C 1
ATOM 826 O O . GLU A 1 107 ? 45.386 7.02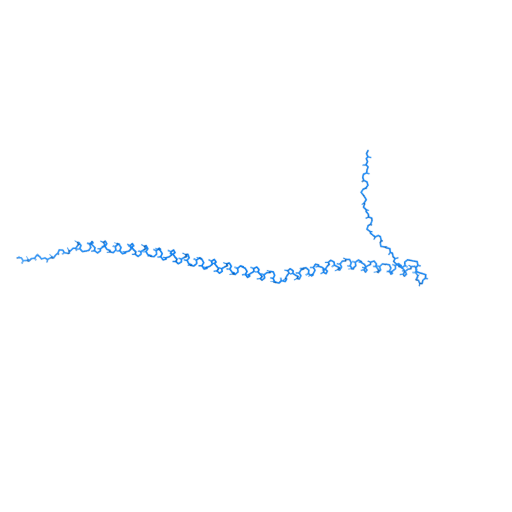4 -46.600 1.00 84.00 107 GLU A O 1
ATOM 831 N N . GLU A 1 108 ? 44.216 8.305 -45.185 1.00 83.44 108 GLU A N 1
ATOM 832 C CA . GLU A 1 108 ? 44.966 9.536 -45.478 1.00 83.44 108 GLU A CA 1
ATOM 833 C C . GLU A 1 108 ? 46.456 9.417 -45.116 1.00 83.44 108 GLU A C 1
ATOM 835 O O . GLU A 1 108 ? 47.328 9.914 -45.841 1.00 83.44 108 GLU A O 1
ATOM 840 N N . LEU A 1 109 ? 46.771 8.754 -43.997 1.00 84.12 109 LEU A N 1
ATOM 841 C CA . LEU A 1 109 ? 48.151 8.468 -43.614 1.00 84.12 109 LEU A CA 1
ATOM 842 C C . LEU A 1 109 ? 48.797 7.453 -44.558 1.00 84.12 109 LEU A C 1
ATOM 844 O O . LEU A 1 109 ? 49.940 7.664 -44.959 1.00 84.12 109 LEU A O 1
ATOM 848 N N . GLU A 1 110 ? 48.107 6.375 -44.927 1.00 79.50 110 GLU A N 1
ATOM 849 C CA . GLU A 1 110 ? 48.625 5.375 -45.865 1.00 79.50 110 GLU A CA 1
ATOM 850 C C . GLU A 1 110 ? 48.927 6.000 -47.233 1.00 79.50 110 GLU A C 1
ATOM 852 O O . GLU A 1 110 ? 50.015 5.786 -47.769 1.00 79.50 110 GLU A O 1
ATOM 857 N N . ASP A 1 111 ? 48.052 6.871 -47.738 1.00 80.38 111 ASP A N 1
ATOM 858 C CA . ASP A 1 111 ? 48.299 7.660 -48.947 1.00 80.38 111 ASP A CA 1
ATOM 859 C C . ASP A 1 111 ? 49.500 8.607 -48.780 1.00 80.38 111 ASP A C 1
ATOM 861 O O . ASP A 1 111 ? 50.341 8.730 -49.6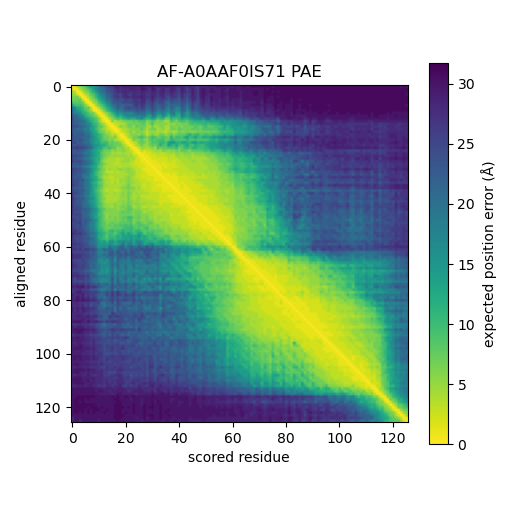78 1.00 80.38 111 ASP A O 1
ATOM 865 N N . GLN A 1 112 ? 49.641 9.257 -47.618 1.00 76.75 112 GLN A N 1
ATOM 866 C CA . GLN A 1 112 ? 50.787 10.121 -47.319 1.00 76.75 112 GLN A CA 1
ATOM 867 C C . GLN A 1 112 ? 52.113 9.341 -47.256 1.00 76.75 112 GLN A C 1
ATOM 869 O O . GLN A 1 112 ? 53.117 9.808 -47.805 1.00 76.75 112 GLN A O 1
ATOM 874 N N . TYR A 1 113 ? 52.137 8.168 -46.618 1.00 71.19 113 TYR A N 1
ATOM 875 C CA . TYR A 1 113 ? 53.313 7.295 -46.532 1.00 71.19 113 TYR A CA 1
ATOM 876 C C . TYR A 1 113 ? 53.625 6.623 -47.875 1.00 71.19 113 TYR A C 1
ATOM 878 O O . TYR A 1 113 ? 54.794 6.528 -48.245 1.00 71.19 113 TYR A O 1
ATOM 886 N N . GLY A 1 114 ? 52.608 6.222 -48.641 1.00 70.25 114 GLY A N 1
ATOM 887 C CA . GLY A 1 114 ? 52.753 5.676 -49.991 1.00 70.25 114 GLY A CA 1
ATOM 888 C C . GLY A 1 114 ? 53.302 6.702 -50.986 1.00 70.25 114 GLY A C 1
ATOM 889 O O . GLY A 1 114 ? 54.162 6.379 -51.807 1.00 70.25 114 GLY A O 1
ATOM 890 N N . ASN A 1 115 ? 52.884 7.967 -50.871 1.00 64.12 115 ASN A N 1
ATOM 891 C CA . ASN A 1 115 ? 53.417 9.072 -51.670 1.00 64.12 115 ASN A CA 1
ATOM 892 C C . ASN A 1 115 ? 54.819 9.533 -51.212 1.00 64.12 115 ASN A C 1
ATOM 894 O O . ASN A 1 115 ? 55.555 10.138 -51.991 1.00 64.12 115 ASN A O 1
ATOM 898 N N . MET A 1 116 ? 55.233 9.220 -49.980 1.00 61.47 116 MET A N 1
ATOM 899 C CA . MET A 1 116 ? 56.604 9.404 -49.489 1.00 61.47 116 MET A CA 1
ATOM 900 C C . MET A 1 116 ? 57.450 8.154 -49.778 1.00 61.47 116 MET A C 1
ATOM 902 O O . MET A 1 116 ? 58.017 7.539 -48.877 1.00 61.47 116 MET A O 1
ATOM 906 N N . THR A 1 117 ? 57.553 7.758 -51.051 1.00 56.53 117 THR A N 1
ATOM 907 C CA . THR A 1 117 ? 58.566 6.771 -51.450 1.00 56.53 117 THR A CA 1
ATOM 908 C C . THR A 1 117 ? 59.946 7.356 -51.132 1.00 56.53 117 THR A C 1
ATOM 910 O O . THR A 1 117 ? 60.319 8.412 -51.644 1.00 56.53 117 THR A O 1
ATOM 913 N N . ILE A 1 118 ? 60.661 6.690 -50.224 1.00 58.31 118 ILE A N 1
ATOM 914 C CA . ILE A 1 118 ? 62.033 6.991 -49.800 1.00 58.31 118 ILE A CA 1
ATOM 915 C C . ILE A 1 118 ? 62.890 7.180 -51.065 1.00 58.31 118 ILE A C 1
ATOM 917 O O . ILE A 1 118 ? 62.851 6.296 -51.923 1.00 58.31 118 ILE A O 1
ATOM 921 N N . PRO A 1 119 ? 63.645 8.288 -51.227 1.00 54.31 119 PRO A N 1
ATOM 922 C CA . PRO A 1 119 ? 64.635 8.362 -52.293 1.00 54.31 119 PRO A CA 1
ATOM 923 C C . PRO A 1 119 ? 65.613 7.206 -52.072 1.00 54.31 119 PRO A C 1
ATOM 925 O O . PRO A 1 119 ? 66.253 7.159 -51.022 1.00 54.31 119 PRO A O 1
ATOM 928 N N . GLU A 1 120 ? 65.687 6.253 -53.006 1.00 56.38 120 GLU A N 1
ATOM 929 C CA . GLU A 1 120 ? 66.784 5.285 -53.034 1.00 56.38 120 GLU A CA 1
ATOM 930 C C . GLU A 1 120 ? 68.092 6.088 -53.002 1.00 56.38 120 GLU A C 1
ATOM 932 O O . GLU A 1 120 ? 68.378 6.862 -53.919 1.00 56.38 120 GLU A O 1
ATOM 937 N N . GLU A 1 121 ? 68.844 5.973 -51.904 1.00 55.50 121 GLU A N 1
ATOM 938 C CA . GLU A 1 121 ? 70.216 6.467 -51.807 1.00 55.50 121 GLU A CA 1
ATOM 939 C C . GLU A 1 121 ? 71.102 5.623 -52.733 1.00 55.50 121 GLU A C 1
ATOM 941 O O . GLU A 1 121 ? 71.832 4.746 -52.283 1.00 55.50 121 GLU A O 1
ATOM 946 N N . ASP A 1 122 ? 71.036 5.893 -54.033 1.00 56.88 122 ASP A N 1
ATOM 947 C CA . ASP A 1 122 ? 72.003 5.415 -55.013 1.00 56.88 122 ASP A CA 1
ATOM 948 C C . ASP A 1 122 ? 72.863 6.602 -55.480 1.00 56.88 122 ASP A C 1
ATOM 950 O O . ASP A 1 122 ? 72.658 7.166 -56.555 1.00 56.88 122 ASP A O 1
ATOM 954 N N . GLU A 1 123 ? 73.859 6.989 -54.673 1.00 63.72 123 GLU A N 1
ATOM 955 C CA . GLU A 1 123 ? 75.072 7.625 -55.206 1.00 63.72 123 GLU A CA 1
ATOM 956 C C . GLU A 1 123 ? 76.205 6.586 -55.257 1.00 63.72 123 GLU A C 1
ATOM 958 O O . GLU A 1 123 ? 76.685 6.144 -54.207 1.00 63.72 123 GLU A O 1
ATOM 963 N N . PRO A 1 124 ? 76.684 6.184 -56.450 1.00 58.19 124 PRO A N 1
ATOM 964 C CA . PRO A 1 124 ? 77.932 5.447 -56.554 1.00 58.19 124 PRO A CA 1
ATOM 965 C C . PRO A 1 124 ? 79.110 6.408 -56.329 1.00 58.19 124 PRO A C 1
ATOM 967 O O . PRO A 1 124 ? 79.238 7.419 -57.016 1.00 58.19 124 PRO A O 1
ATOM 970 N N . LEU A 1 125 ? 79.986 6.078 -55.375 1.00 60.16 125 LEU A N 1
ATOM 971 C CA . LEU A 1 125 ? 81.270 6.756 -55.180 1.00 60.16 125 LEU A CA 1
ATOM 972 C C . LEU A 1 125 ? 82.180 6.496 -56.398 1.00 60.16 125 LEU A C 1
ATOM 974 O O . LEU A 1 125 ? 82.637 5.363 -56.577 1.00 60.16 125 LEU A O 1
ATOM 978 N N . GLU A 1 126 ? 82.437 7.525 -57.212 1.00 55.91 126 GLU A N 1
ATOM 979 C CA . GLU A 1 126 ? 83.564 7.566 -58.167 1.00 55.91 126 GLU A CA 1
ATOM 980 C C . GLU A 1 126 ? 84.888 7.939 -57.481 1.00 55.91 126 GLU A C 1
ATOM 982 O O . GLU A 1 126 ? 84.891 8.835 -56.602 1.00 55.91 126 GLU A O 1
#

Mean predicted aligned error: 16.73 Å

pLDDT: mean 80.38, std 16.21, range [38.09, 97.75]

Solvent-accessible surface area (backbone atoms only — not comparable to full-atom values): 7545 Å² total; per-residue (Å²): 139,83,81,82,78,79,84,73,76,75,74,81,73,85,72,51,89,43,70,85,45,88,91,52,54,74,67,56,27,52,54,54,26,52,51,51,52,51,53,51,52,50,52,63,55,48,52,58,52,52,51,51,51,52,52,49,50,60,70,66,37,58,66,63,58,48,52,55,53,50,54,50,52,55,50,49,54,53,50,51,50,51,50,50,52,49,50,50,52,51,49,52,54,54,49,52,54,49,52,58,49,50,52,52,54,50,50,55,47,49,54,52,54,64,71,54,65,74,79,78,88,80,78,83,88,128

Sequence (126 aa):
MSATAGDGAPHDAFVNPYEGNRSLTPNEQALLGEYARLAQTLRRVRRPLIQVAALSTQLSASTTHASVLNDLRVVERKMGLVLTLFKASVWAIVMQQTDDQEEAEWEELEDQYGNMTIPEEDEPLE

Foldseek 3Di:
DDDPPPPPDPDPDQDQPQPPPPVDDPVRSVVSSVVVVVVVVCVVVVVVVVVVVVVVCVVVPCPVVVVVVVVVVVVVVVVVVVVVVVVVVVCVVVVVVVVVVVVVVVVVVVVVVVVPPDPPPDDDDD

Organism: NCBI:txid76774

Radius of gyration: 47.49 Å; Cα contacts (8 Å, |Δi|>4): 18; chains: 1; bounding box: 124×50×106 Å

InterPro domains:
  IPR013965 DASH complex subunit Dad3 [PF08656] (24-103)
  IPR013965 DASH complex subunit Dad3 [PTHR28017] (12-118)